Protein AF-A0A7S1BCT1-F1 (afdb_monomer_lite)

pLDDT: mean 77.48, std 19.88, range [29.59, 97.31]

Foldseek 3Di:
DDDDDDDDDDPPPPPPDPPPVVVVLVVLVVVLVVLVVVLVVCVVVVHDVVVSVVSVVVSVCSVCVSVPDDDDDDDDDDDDDDDDDPDDDPPPPDDDPVVVVVVVVVVCVVCVVVVHDPCDPDDPQADDFPVVVCVVCPVPADVPDDPPVDDDHDHDADFPDKDDDDPDIDTDGDTDPDDD

Structure (mmCIF, N/CA/C/O backbone):
data_AF-A0A7S1BCT1-F1
#
_entry.id   AF-A0A7S1BCT1-F1
#
loop_
_atom_site.group_PDB
_atom_site.id
_atom_site.type_symbol
_atom_site.label_atom_id
_atom_site.label_alt_id
_atom_site.label_comp_id
_atom_site.label_asym_id
_atom_site.label_entity_id
_atom_site.label_seq_id
_atom_site.pdbx_PDB_ins_code
_atom_site.Cartn_x
_atom_site.Cartn_y
_atom_site.Cartn_z
_atom_site.occupancy
_atom_site.B_iso_or_equiv
_atom_site.auth_seq_id
_atom_site.auth_comp_id
_atom_site.auth_asym_id
_atom_site.auth_atom_id
_atom_site.pdbx_PDB_model_num
ATOM 1 N N . PRO A 1 1 ? -31.970 41.717 65.636 1.00 42.62 1 PRO A N 1
ATOM 2 C CA . PRO A 1 1 ? -30.525 41.377 65.627 1.00 42.62 1 PRO A CA 1
ATOM 3 C C . PRO A 1 1 ? -30.302 39.903 65.227 1.00 42.62 1 PRO A C 1
ATOM 5 O O . PRO A 1 1 ? -31.210 39.104 65.421 1.00 42.62 1 PRO A O 1
ATOM 8 N N . PRO A 1 2 ? -29.093 39.522 64.789 1.00 59.28 2 PRO A N 1
ATOM 9 C CA . PRO A 1 2 ? -28.462 39.699 63.475 1.00 59.28 2 PRO A CA 1
ATOM 10 C C . PRO A 1 2 ? -28.535 38.376 62.658 1.00 59.28 2 PRO A C 1
ATOM 12 O O . PRO A 1 2 ? -28.924 37.342 63.179 1.00 59.28 2 PRO A O 1
ATOM 15 N N . SER A 1 3 ? -28.227 38.316 61.365 1.00 45.28 3 SER A N 1
ATOM 16 C CA . SER A 1 3 ? -26.873 37.959 60.920 1.00 45.28 3 SER A CA 1
ATOM 17 C C . SER A 1 3 ? -26.869 37.856 59.393 1.00 45.28 3 SER A C 1
ATOM 19 O O . SER A 1 3 ? -27.630 37.085 58.813 1.00 45.28 3 SER A O 1
ATOM 21 N N . ALA A 1 4 ? -26.026 38.655 58.747 1.00 65.00 4 ALA A N 1
ATOM 22 C CA . ALA A 1 4 ? -25.751 38.562 57.321 1.00 65.00 4 ALA A CA 1
ATOM 23 C C . ALA A 1 4 ? -24.765 37.411 57.052 1.00 65.00 4 ALA A C 1
ATOM 25 O O . ALA A 1 4 ? -23.755 37.322 57.757 1.00 65.00 4 ALA A O 1
ATOM 26 N N . PRO A 1 5 ? -24.953 36.578 56.016 1.00 57.72 5 PRO A N 1
ATOM 27 C CA . PRO A 1 5 ? -23.872 35.739 55.532 1.00 57.72 5 PRO A CA 1
ATOM 28 C C . PRO A 1 5 ? -22.915 36.562 54.659 1.00 57.72 5 PRO A C 1
ATOM 30 O O . PRO A 1 5 ? -23.300 37.241 53.707 1.00 57.72 5 PRO A O 1
ATOM 33 N N . ARG A 1 6 ? -21.642 36.509 55.053 1.00 51.06 6 ARG A N 1
ATOM 34 C CA . ARG A 1 6 ? -20.493 37.146 54.413 1.00 51.06 6 ARG A CA 1
ATOM 35 C C . ARG A 1 6 ? -20.111 36.455 53.098 1.00 51.06 6 ARG A C 1
ATOM 37 O O . ARG A 1 6 ? -20.230 35.246 52.946 1.00 51.06 6 ARG A O 1
ATOM 44 N N . LEU A 1 7 ? -19.589 37.297 52.212 1.00 50.94 7 LEU A N 1
ATOM 45 C CA . LEU A 1 7 ? -18.918 37.074 50.931 1.00 50.94 7 LEU A CA 1
ATOM 46 C C . LEU A 1 7 ? -17.948 35.882 50.900 1.00 50.94 7 LEU A C 1
ATOM 48 O O . LEU A 1 7 ? -17.168 35.702 51.833 1.00 50.94 7 LEU A O 1
ATOM 52 N N . LEU A 1 8 ? -17.858 35.217 49.745 1.00 47.75 8 LEU A N 1
ATOM 53 C CA . LEU A 1 8 ? -16.603 34.615 49.290 1.00 47.75 8 LEU A CA 1
ATOM 54 C C . LEU A 1 8 ? -16.510 34.709 47.759 1.00 47.75 8 LEU A C 1
ATOM 56 O O . LEU A 1 8 ? -17.027 33.869 47.029 1.00 47.75 8 LEU A O 1
ATOM 60 N N . SER A 1 9 ? -15.876 35.770 47.262 1.00 57.53 9 SER A N 1
ATOM 61 C CA . SER A 1 9 ? -15.387 35.807 45.885 1.00 57.53 9 SER A CA 1
ATOM 62 C C . SER A 1 9 ? -14.080 35.007 45.802 1.00 57.53 9 SER A C 1
ATOM 64 O O . SER A 1 9 ? -13.224 35.138 46.684 1.00 57.53 9 SER A O 1
ATOM 66 N N . PRO A 1 10 ? -13.874 34.175 44.768 1.00 54.91 10 PRO A N 1
ATOM 67 C CA . PRO A 1 10 ? -12.583 33.548 44.556 1.00 54.91 10 PRO A CA 1
ATOM 68 C C . PRO A 1 10 ? -11.599 34.610 44.057 1.00 54.91 10 PRO A C 1
ATOM 70 O O . PRO A 1 10 ? -11.736 35.153 42.961 1.00 54.91 10 PRO A O 1
ATOM 73 N N . VAL A 1 11 ? -10.586 34.907 44.870 1.00 51.31 11 VAL A N 1
ATOM 74 C CA . VAL A 1 11 ? -9.404 35.654 44.435 1.00 51.31 11 VAL A CA 1
ATOM 75 C C . VAL A 1 11 ? -8.656 34.769 43.441 1.00 51.31 11 VAL A C 1
ATOM 77 O O . VAL A 1 11 ? -7.879 33.892 43.822 1.00 51.31 11 VAL A O 1
ATOM 80 N N . PHE A 1 12 ? -8.907 34.980 42.152 1.00 51.12 12 PHE A N 1
ATOM 81 C CA . PHE A 1 12 ? -8.133 34.366 41.085 1.00 51.12 12 PHE A CA 1
ATOM 82 C C . PHE A 1 12 ? -6.755 35.036 41.068 1.00 51.12 12 PHE A C 1
ATOM 84 O O . PHE A 1 12 ? -6.551 36.081 40.452 1.00 51.12 12 PHE A O 1
ATOM 91 N N . ARG A 1 13 ? -5.794 34.471 41.808 1.00 56.84 13 ARG A N 1
ATOM 92 C CA . ARG A 1 13 ? -4.383 34.841 41.666 1.00 56.84 13 ARG A CA 1
ATOM 93 C C . ARG A 1 13 ? -3.927 34.393 40.281 1.00 56.84 13 ARG A C 1
ATOM 95 O O . ARG A 1 13 ? -3.514 33.248 40.101 1.00 56.84 13 ARG A O 1
ATOM 102 N N . SER A 1 14 ? -3.988 35.305 39.314 1.00 54.22 14 SER A N 1
ATOM 103 C CA . SER A 1 14 ? -3.267 35.187 38.053 1.00 54.22 14 SER A CA 1
ATOM 104 C C . SER A 1 14 ? -1.783 35.039 38.376 1.00 54.22 14 SER A C 1
ATOM 106 O O . SER A 1 14 ? -1.103 35.994 38.758 1.00 54.22 14 SER A O 1
ATOM 108 N N . ARG A 1 15 ? -1.289 33.807 38.286 1.00 55.50 15 ARG A N 1
ATOM 109 C CA . ARG A 1 15 ? 0.134 33.507 38.346 1.00 55.50 15 ARG A CA 1
ATOM 110 C C . ARG A 1 15 ? 0.723 34.049 37.044 1.00 55.50 15 ARG A C 1
ATOM 112 O O . ARG A 1 15 ? 0.605 33.413 36.003 1.00 55.50 15 ARG A O 1
ATOM 119 N N . LEU A 1 16 ? 1.245 35.272 37.098 1.00 52.34 16 LEU A N 1
ATOM 120 C CA . LEU A 1 16 ? 1.924 35.924 35.984 1.00 52.34 16 LEU A CA 1
ATOM 121 C C . LEU A 1 16 ? 3.120 35.038 35.607 1.00 52.34 16 LEU A C 1
ATOM 123 O O . LEU A 1 16 ? 4.079 34.921 36.370 1.00 52.34 16 LEU A O 1
ATOM 127 N N . ARG A 1 17 ? 3.012 34.322 34.485 1.00 53.38 17 ARG A N 1
ATOM 128 C CA . ARG A 1 17 ? 4.117 33.552 33.908 1.00 53.38 17 ARG A CA 1
ATOM 129 C C . ARG A 1 17 ? 5.124 34.586 33.403 1.00 53.38 17 ARG A C 1
ATOM 131 O O . ARG A 1 17 ? 4.772 35.433 32.589 1.00 53.38 17 ARG A O 1
ATOM 138 N N . SER A 1 18 ? 6.331 34.573 33.954 1.00 49.41 18 SER A N 1
ATOM 139 C CA . SER A 1 18 ? 7.436 35.440 33.549 1.00 49.41 18 SER A CA 1
ATOM 140 C C . SER A 1 18 ? 7.768 35.198 32.076 1.00 49.41 18 SER A C 1
ATOM 142 O O . SER A 1 18 ? 8.255 34.129 31.726 1.00 49.41 18 SER A O 1
ATOM 144 N N . THR A 1 19 ? 7.510 36.181 31.218 1.00 51.66 19 THR A N 1
ATOM 145 C CA . THR A 1 19 ? 7.780 36.135 29.769 1.00 51.66 19 THR A CA 1
ATOM 146 C C . THR A 1 19 ? 9.267 36.260 29.418 1.00 51.66 19 THR A C 1
ATOM 148 O O . THR A 1 19 ? 9.617 36.241 28.244 1.00 51.66 19 THR A O 1
ATOM 151 N N . SER A 1 20 ? 10.154 36.401 30.410 1.00 56.97 20 SER A N 1
ATOM 152 C CA . SER A 1 20 ? 11.599 36.524 30.190 1.00 56.97 20 SER A CA 1
ATOM 153 C C . SER A 1 20 ? 12.239 35.202 29.757 1.00 56.97 20 SER A C 1
ATOM 155 O O . SER A 1 20 ? 13.038 35.192 28.832 1.00 56.97 20 SER A O 1
ATOM 157 N N . SER A 1 21 ? 11.829 34.073 30.343 1.00 64.06 21 SER A N 1
ATOM 158 C CA . SER A 1 21 ? 12.444 32.768 30.061 1.00 64.06 21 SER A CA 1
ATOM 159 C C . SER A 1 21 ? 12.141 32.231 28.660 1.00 64.06 21 SER A C 1
ATOM 161 O O . SER A 1 21 ? 12.982 31.552 28.087 1.00 64.06 21 SER A O 1
ATOM 163 N N . ASP A 1 22 ? 10.972 32.544 28.091 1.00 62.25 22 ASP A N 1
ATOM 164 C CA . ASP A 1 22 ? 10.628 32.124 26.722 1.00 62.25 22 ASP A CA 1
ATOM 165 C C . ASP A 1 22 ? 11.375 32.960 25.666 1.00 62.25 22 ASP A C 1
ATOM 167 O O . ASP A 1 22 ? 11.790 32.430 24.637 1.00 62.25 22 ASP A O 1
ATOM 171 N N . ALA A 1 23 ? 11.608 34.252 25.933 1.00 69.50 23 ALA A N 1
ATOM 172 C CA . ALA A 1 23 ? 12.403 35.112 25.055 1.00 69.50 23 ALA A CA 1
ATOM 173 C C . ALA A 1 23 ? 13.879 34.677 25.011 1.00 69.50 23 ALA A C 1
ATOM 175 O O . ALA A 1 23 ? 14.488 34.665 23.941 1.00 69.50 23 ALA A O 1
ATOM 176 N N . ASP A 1 24 ? 14.426 34.256 26.154 1.00 76.06 24 ASP A N 1
ATOM 177 C CA . ASP A 1 24 ? 15.798 33.754 26.254 1.00 76.06 24 ASP A CA 1
ATOM 178 C C . ASP A 1 24 ? 15.978 32.422 25.502 1.00 76.06 24 ASP A C 1
ATOM 180 O O . ASP A 1 24 ? 16.995 32.217 24.840 1.00 76.06 24 ASP A O 1
ATOM 184 N N . ILE A 1 25 ? 14.982 31.529 25.541 1.00 75.88 25 ILE A N 1
ATOM 185 C CA . ILE A 1 25 ? 15.012 30.259 24.795 1.00 75.88 25 ILE A CA 1
ATOM 186 C C . ILE A 1 25 ? 14.951 30.515 23.285 1.00 75.88 25 ILE A C 1
ATOM 188 O O . ILE A 1 25 ? 15.762 29.962 22.544 1.00 75.88 25 ILE A O 1
ATOM 192 N N . ALA A 1 26 ? 14.061 31.401 22.830 1.00 81.62 26 ALA A N 1
ATOM 193 C CA . ALA A 1 26 ? 13.962 31.754 21.414 1.00 81.62 26 ALA A CA 1
ATOM 194 C C . ALA A 1 26 ? 15.260 32.392 20.878 1.00 81.62 26 ALA A C 1
ATOM 196 O O . ALA A 1 26 ? 15.672 32.119 19.749 1.00 81.62 26 ALA A O 1
ATOM 197 N N . ALA A 1 27 ? 15.940 33.207 21.694 1.00 83.56 27 ALA A N 1
ATOM 198 C CA . ALA A 1 27 ? 17.242 33.771 21.344 1.00 83.56 27 ALA A CA 1
ATOM 199 C C . ALA A 1 27 ? 18.333 32.687 21.232 1.00 83.56 27 ALA A C 1
ATOM 201 O O . ALA A 1 27 ? 19.112 32.697 20.277 1.00 83.56 27 ALA A O 1
ATOM 202 N N . LEU A 1 28 ? 18.356 31.716 22.154 1.00 82.75 28 LEU A N 1
ATOM 203 C CA . LEU A 1 28 ? 19.297 30.589 22.116 1.00 82.75 28 LEU A CA 1
ATOM 204 C C . LEU A 1 28 ? 19.049 29.661 20.915 1.00 82.75 28 LEU A C 1
ATOM 206 O O . LEU A 1 28 ? 20.000 29.177 20.302 1.00 82.75 28 LEU A O 1
ATOM 210 N N . GLU A 1 29 ? 17.791 29.430 20.535 1.00 86.44 29 GLU A N 1
ATOM 211 C CA . GLU A 1 29 ? 17.439 28.658 19.335 1.00 86.44 29 GLU A CA 1
ATOM 212 C C . GLU A 1 29 ? 17.901 29.350 18.044 1.00 86.44 29 GLU A C 1
ATOM 214 O O . GLU A 1 29 ? 18.432 28.689 17.144 1.00 86.44 29 GLU A O 1
ATOM 219 N N . ALA A 1 30 ? 17.765 30.678 17.966 1.00 88.50 30 ALA A N 1
ATOM 220 C CA . ALA A 1 30 ? 18.276 31.462 16.843 1.00 88.50 30 ALA A CA 1
ATOM 221 C C . ALA A 1 30 ? 19.810 31.370 16.731 1.00 88.50 30 ALA A C 1
ATOM 223 O O . ALA A 1 30 ? 20.352 31.247 15.629 1.00 88.50 30 ALA A O 1
ATOM 224 N N . GLU A 1 31 ? 20.516 31.352 17.863 1.00 86.19 31 GLU A N 1
ATOM 225 C CA . GLU A 1 31 ? 21.972 31.185 17.905 1.00 86.19 31 GLU A CA 1
ATOM 226 C C . GLU A 1 31 ? 22.405 29.771 17.474 1.00 86.19 31 GLU A C 1
ATOM 228 O O . GLU A 1 31 ? 23.335 29.618 16.677 1.00 86.19 31 GLU A O 1
ATOM 233 N N . VAL A 1 32 ? 21.678 28.730 17.898 1.00 90.19 32 VAL A N 1
ATOM 234 C CA . VAL A 1 32 ? 21.874 27.342 17.434 1.00 90.19 32 VAL A CA 1
ATOM 235 C C . VAL A 1 32 ? 21.690 27.225 15.922 1.00 90.19 32 VAL A C 1
ATOM 237 O O . VAL A 1 32 ? 22.469 26.529 15.263 1.00 90.19 32 VAL A O 1
ATOM 240 N N . ALA A 1 33 ? 20.686 27.901 15.361 1.00 90.81 33 ALA A N 1
ATOM 241 C CA . ALA A 1 33 ? 20.473 27.931 13.918 1.00 90.81 33 ALA A CA 1
ATOM 242 C C . ALA A 1 33 ? 21.662 28.591 13.196 1.00 90.81 33 ALA A C 1
ATOM 244 O O . ALA A 1 33 ? 22.221 27.996 12.273 1.00 90.81 33 ALA A O 1
ATOM 245 N N . ALA A 1 34 ? 22.130 29.744 13.686 1.00 91.50 34 ALA A N 1
ATOM 246 C CA . ALA A 1 34 ? 23.263 30.463 13.105 1.00 91.50 34 ALA A CA 1
ATOM 247 C C . ALA A 1 34 ? 24.588 29.677 13.177 1.00 91.50 34 ALA A C 1
ATOM 249 O O . ALA A 1 34 ? 25.359 29.660 12.215 1.00 91.50 34 ALA A O 1
ATOM 250 N N . VAL A 1 35 ? 24.881 29.002 14.297 1.00 90.44 35 VAL A N 1
ATOM 251 C CA . VAL A 1 35 ? 26.049 28.101 14.415 1.00 90.44 35 VAL A CA 1
ATOM 252 C C . VAL A 1 35 ? 25.904 26.906 13.465 1.00 90.44 35 VAL A C 1
ATOM 254 O O . VAL A 1 35 ? 26.865 26.512 12.803 1.00 90.44 35 VAL A O 1
ATOM 257 N N . GLY A 1 36 ? 24.697 26.344 13.354 1.00 89.38 36 GLY A N 1
ATOM 258 C CA . GLY A 1 36 ? 24.401 25.235 12.450 1.00 89.38 36 GLY A CA 1
ATOM 259 C C . GLY A 1 36 ? 24.631 25.582 10.978 1.00 89.38 36 GLY A C 1
ATOM 260 O O . GLY A 1 36 ? 25.212 24.776 10.249 1.00 89.38 36 GLY A O 1
ATOM 261 N N . ASP A 1 37 ? 24.233 26.778 10.549 1.00 89.62 37 ASP A N 1
ATOM 262 C CA . ASP A 1 37 ? 24.440 27.239 9.175 1.00 89.62 37 ASP A CA 1
ATOM 263 C C . ASP A 1 37 ? 25.919 27.500 8.870 1.00 89.62 37 ASP A C 1
ATOM 265 O O . ASP A 1 37 ? 26.395 27.074 7.818 1.00 89.62 37 ASP A O 1
ATOM 269 N N . ARG A 1 38 ? 26.687 28.042 9.826 1.00 87.00 38 ARG A N 1
ATOM 270 C CA . ARG A 1 38 ? 28.155 28.160 9.710 1.00 87.00 38 ARG A CA 1
ATOM 271 C C . ARG A 1 38 ? 28.838 26.803 9.515 1.00 87.00 38 ARG A C 1
ATOM 273 O O . ARG A 1 38 ? 29.712 26.661 8.667 1.00 87.00 38 ARG A O 1
ATOM 280 N N . ILE A 1 39 ? 28.417 25.768 10.246 1.00 86.94 39 ILE A N 1
ATOM 281 C CA . ILE A 1 39 ? 28.963 24.410 10.069 1.00 86.94 39 ILE A CA 1
ATOM 282 C C . ILE A 1 39 ? 28.613 23.852 8.683 1.00 86.94 39 ILE A C 1
ATOM 284 O O . ILE A 1 39 ? 29.425 23.153 8.076 1.00 86.94 39 ILE A O 1
ATOM 288 N N . ARG A 1 40 ? 27.412 24.143 8.165 1.00 90.88 40 ARG A N 1
ATOM 289 C CA . ARG A 1 40 ? 26.987 23.699 6.827 1.00 90.88 40 ARG A CA 1
ATOM 290 C C . ARG A 1 40 ? 27.799 24.373 5.724 1.00 90.88 40 ARG A C 1
ATOM 292 O O . ARG A 1 40 ? 28.201 23.663 4.805 1.00 90.88 40 ARG A O 1
ATOM 299 N N . THR A 1 41 ? 28.076 25.675 5.829 1.00 89.12 41 THR A N 1
ATOM 300 C CA . THR A 1 41 ? 28.933 26.387 4.866 1.00 89.12 41 THR A CA 1
ATOM 301 C C . THR A 1 41 ? 30.368 25.878 4.941 1.00 89.12 41 THR A C 1
ATOM 303 O O . THR A 1 41 ? 30.887 25.405 3.940 1.00 89.12 41 THR A O 1
ATOM 306 N N . MET A 1 42 ? 30.956 25.801 6.140 1.00 86.44 42 MET A N 1
ATOM 307 C CA . MET A 1 42 ? 32.333 25.318 6.319 1.00 86.44 42 MET A CA 1
ATOM 308 C C . MET A 1 42 ? 32.523 23.870 5.838 1.00 86.44 42 MET A C 1
ATOM 310 O O . MET A 1 42 ? 33.564 23.514 5.289 1.00 86.44 42 MET A O 1
ATOM 314 N N . LYS A 1 43 ? 31.503 23.019 5.998 1.00 86.25 43 LYS A N 1
ATOM 315 C CA . LYS A 1 43 ? 31.516 21.656 5.457 1.00 86.25 43 LYS A CA 1
ATOM 316 C C . LYS A 1 43 ? 31.372 21.630 3.930 1.00 86.25 43 LYS A C 1
ATOM 318 O O . LYS A 1 43 ? 31.961 20.755 3.300 1.00 86.25 43 LYS A O 1
ATOM 323 N N . ALA A 1 44 ? 30.588 22.539 3.348 1.00 87.81 44 ALA A N 1
ATOM 324 C CA . ALA A 1 44 ? 30.458 22.678 1.897 1.00 87.81 44 ALA A CA 1
ATOM 325 C C . ALA A 1 44 ? 31.758 23.192 1.257 1.00 87.81 44 ALA A C 1
ATOM 327 O O . ALA A 1 44 ? 32.134 22.711 0.191 1.00 87.81 44 ALA A O 1
ATOM 328 N N . ASP A 1 45 ? 32.483 24.064 1.959 1.00 83.94 45 ASP A N 1
ATOM 329 C CA . ASP A 1 45 ? 33.788 24.601 1.554 1.00 83.94 45 ASP A CA 1
ATOM 330 C C . ASP A 1 45 ? 34.935 23.574 1.687 1.00 83.94 45 ASP A C 1
ATOM 332 O O . ASP A 1 45 ? 36.083 23.864 1.355 1.00 83.94 45 ASP A O 1
ATOM 336 N N . GLY A 1 46 ? 34.643 22.353 2.159 1.00 85.12 46 GLY A N 1
ATOM 337 C CA . GLY A 1 46 ? 35.616 21.262 2.264 1.00 85.12 46 GLY A CA 1
ATOM 338 C C . GLY A 1 46 ? 36.638 21.435 3.390 1.00 85.12 46 GLY A C 1
ATOM 339 O O . GLY A 1 46 ? 37.691 20.798 3.357 1.00 85.12 46 GLY A O 1
ATOM 340 N N . ILE A 1 47 ? 36.336 22.281 4.381 1.00 84.25 47 ILE A N 1
ATOM 341 C CA . ILE A 1 47 ? 37.214 22.554 5.522 1.00 84.25 47 ILE A CA 1
ATOM 342 C C . ILE A 1 47 ? 37.411 21.282 6.368 1.00 84.25 47 ILE A C 1
ATOM 344 O O . ILE A 1 47 ? 36.525 20.426 6.479 1.00 84.25 47 ILE A O 1
ATOM 348 N N . SER A 1 48 ? 38.605 21.153 6.951 1.00 81.00 48 SER A N 1
ATOM 349 C CA . SER A 1 48 ? 39.015 20.009 7.763 1.00 81.00 48 SER A CA 1
ATOM 350 C C . SER A 1 48 ? 38.131 19.826 9.009 1.00 81.00 48 SER A C 1
ATOM 352 O O . SER A 1 48 ? 37.498 20.759 9.513 1.00 81.00 48 SER A O 1
ATOM 354 N N . LYS A 1 49 ? 38.055 18.595 9.527 1.00 77.19 49 LYS A N 1
ATOM 355 C CA . LYS A 1 49 ? 37.198 18.275 10.687 1.00 77.19 49 LYS A CA 1
ATOM 356 C C . LYS A 1 49 ? 37.713 18.926 11.969 1.00 77.19 49 LYS A C 1
ATOM 358 O O . LYS A 1 49 ? 36.947 19.110 12.913 1.00 77.19 49 LYS A O 1
ATOM 363 N N . GLU A 1 50 ? 38.993 19.256 11.982 1.00 83.06 50 GLU A N 1
ATOM 364 C CA . GLU A 1 50 ? 39.731 19.885 13.061 1.00 83.06 50 GLU A CA 1
ATOM 365 C C . GLU A 1 50 ? 39.279 21.341 13.243 1.00 83.06 50 GLU A C 1
ATOM 367 O O . GLU A 1 50 ? 39.000 21.753 14.368 1.00 83.06 50 GLU A O 1
ATOM 372 N N . ASP A 1 51 ? 39.076 22.073 12.145 1.00 79.31 51 ASP A N 1
ATOM 373 C CA . ASP A 1 51 ? 38.585 23.460 12.177 1.00 79.31 51 ASP A CA 1
ATOM 374 C C . ASP A 1 51 ? 37.069 23.541 12.452 1.00 79.31 51 ASP A C 1
ATOM 376 O O . ASP A 1 51 ? 36.567 24.529 12.987 1.00 79.31 51 ASP A O 1
ATOM 380 N N . LEU A 1 52 ? 36.320 22.477 12.136 1.00 84.88 52 LEU A N 1
ATOM 381 C CA . LEU A 1 52 ? 34.889 22.345 12.451 1.00 84.88 52 LEU A CA 1
ATOM 382 C C . LEU A 1 52 ? 34.623 21.955 13.915 1.00 84.88 52 LEU A C 1
ATOM 384 O O . LEU A 1 52 ? 33.537 22.218 14.443 1.00 84.88 52 LEU A O 1
ATOM 388 N N . ALA A 1 53 ? 35.591 21.315 14.576 1.00 83.88 53 ALA A N 1
ATOM 389 C CA . ALA A 1 53 ? 35.471 20.817 15.943 1.00 83.88 53 ALA A CA 1
ATOM 390 C C . ALA A 1 53 ? 35.035 21.876 16.981 1.00 83.88 53 ALA A C 1
ATOM 392 O O . ALA A 1 53 ? 34.121 21.565 17.755 1.00 83.88 53 ALA A O 1
ATOM 393 N N . PRO A 1 54 ? 35.595 23.108 17.019 1.00 89.12 54 PRO A N 1
ATOM 394 C CA . PRO A 1 54 ? 35.151 24.123 17.978 1.00 89.12 54 PRO A CA 1
ATOM 395 C C . PRO A 1 54 ? 33.685 24.529 17.768 1.00 89.12 54 PRO A C 1
ATOM 397 O O . PRO A 1 54 ? 32.941 24.647 18.740 1.00 89.12 54 PRO A O 1
ATOM 400 N N . HIS A 1 55 ? 33.229 24.648 16.517 1.00 86.06 55 HIS A N 1
ATOM 401 C CA . HIS A 1 55 ? 31.849 25.035 16.203 1.00 86.06 55 HIS A CA 1
ATOM 402 C C . HIS A 1 55 ? 30.836 23.933 16.529 1.00 86.06 55 HIS A C 1
ATOM 404 O O . HIS A 1 55 ? 29.733 24.206 17.000 1.00 86.06 55 HIS A O 1
ATOM 410 N N . ILE A 1 56 ? 31.204 22.665 16.328 1.00 87.88 56 ILE A N 1
ATOM 411 C CA . ILE A 1 56 ? 30.356 21.527 16.712 1.00 87.88 56 ILE A CA 1
ATOM 412 C C . ILE A 1 56 ? 30.228 21.441 18.241 1.00 87.88 56 ILE A C 1
ATOM 414 O O . ILE A 1 56 ? 29.142 21.149 18.747 1.00 87.88 56 ILE A O 1
ATOM 418 N N . ALA A 1 57 ? 31.307 21.716 18.980 1.00 89.00 57 ALA A N 1
ATOM 419 C CA . ALA A 1 57 ? 31.280 21.761 20.440 1.00 89.00 57 ALA A CA 1
ATOM 420 C C . ALA A 1 57 ? 30.397 22.908 20.965 1.00 89.00 57 ALA A C 1
ATOM 422 O O . ALA A 1 57 ? 29.601 22.693 21.880 1.00 89.00 57 ALA A O 1
ATOM 423 N N . GLU A 1 58 ? 30.478 24.089 20.344 1.00 87.56 58 GLU A N 1
ATOM 424 C CA . GLU A 1 58 ? 29.606 25.240 20.619 1.00 87.56 58 GLU A CA 1
ATOM 425 C C . GLU A 1 58 ? 28.127 24.892 20.375 1.00 87.56 58 GLU A C 1
ATOM 427 O O . GLU A 1 58 ? 27.287 25.092 21.254 1.00 87.56 58 GLU A O 1
ATOM 432 N N . LEU A 1 59 ? 27.810 24.261 19.236 1.00 89.75 59 LEU A N 1
ATOM 433 C CA . LEU A 1 59 ? 26.448 23.828 18.905 1.00 89.75 59 LEU A CA 1
ATOM 434 C C . LEU A 1 59 ? 25.886 22.834 19.933 1.00 89.75 59 LEU A C 1
ATOM 436 O O . LEU A 1 59 ? 24.709 22.899 20.292 1.00 89.75 59 LEU A O 1
ATOM 440 N N . LEU A 1 60 ? 26.719 21.900 20.396 1.00 89.31 60 LEU A N 1
ATOM 441 C CA . LEU A 1 60 ? 26.329 20.905 21.394 1.00 89.31 60 LEU A CA 1
ATOM 442 C C . LEU A 1 60 ? 26.103 21.549 22.770 1.00 89.31 60 LEU A C 1
ATOM 444 O O . LEU A 1 60 ? 25.147 21.187 23.456 1.00 89.31 60 LEU A O 1
ATOM 448 N N . ALA A 1 61 ? 26.927 22.529 23.150 1.00 87.19 61 ALA A N 1
ATOM 449 C CA . ALA A 1 61 ? 26.768 23.277 24.395 1.00 87.19 61 ALA A CA 1
ATOM 450 C C . ALA A 1 61 ? 25.495 24.143 24.400 1.00 87.19 61 ALA A C 1
ATOM 452 O O . ALA A 1 61 ? 24.759 24.140 25.390 1.00 87.19 61 ALA A O 1
ATOM 453 N N . LEU A 1 62 ? 25.196 24.835 23.295 1.00 86.50 62 LEU A N 1
ATOM 454 C CA . LEU A 1 62 ? 23.981 25.646 23.161 1.00 86.50 62 LEU A CA 1
ATOM 455 C C . LEU A 1 62 ? 22.713 24.784 23.185 1.00 86.50 62 LEU A C 1
ATOM 457 O O . LEU A 1 62 ? 21.760 25.115 23.889 1.00 86.50 62 LEU A O 1
ATOM 461 N N . LYS A 1 63 ? 22.722 23.626 22.510 1.00 85.31 63 LYS A N 1
ATOM 462 C CA . LYS A 1 63 ? 21.612 22.662 22.583 1.00 85.31 63 LYS A CA 1
ATOM 463 C C . LYS A 1 63 ? 21.399 22.115 23.993 1.00 85.31 63 LYS A C 1
ATOM 465 O O . LYS A 1 63 ? 20.268 22.081 24.457 1.00 85.31 63 LYS A O 1
ATOM 470 N N . ALA A 1 64 ? 22.472 21.787 24.715 1.00 85.88 64 ALA A N 1
ATOM 471 C CA . ALA A 1 64 ? 22.366 21.341 26.106 1.00 85.88 64 ALA A CA 1
ATOM 472 C C . ALA A 1 64 ? 21.772 22.416 27.039 1.00 85.88 64 ALA A C 1
ATOM 474 O O . ALA A 1 64 ? 21.110 22.089 28.026 1.00 85.88 64 ALA A O 1
ATOM 475 N N . ARG A 1 65 ? 21.994 23.701 26.729 1.00 78.19 65 ARG A N 1
ATOM 476 C CA . ARG A 1 65 ? 21.422 24.831 27.473 1.00 78.19 65 ARG A CA 1
ATOM 477 C C . ARG A 1 65 ? 19.926 25.008 27.202 1.00 78.19 65 ARG A C 1
ATOM 479 O O . ARG A 1 65 ? 19.201 25.340 28.135 1.00 78.19 65 ARG A O 1
ATOM 486 N N . ILE A 1 66 ? 19.477 24.744 25.974 1.00 80.88 66 ILE A N 1
ATOM 487 C CA . ILE A 1 66 ? 18.050 24.713 25.607 1.00 80.88 66 ILE A CA 1
ATOM 488 C C . ILE A 1 66 ? 17.352 23.509 26.262 1.00 80.88 66 ILE A C 1
ATOM 490 O O . ILE A 1 66 ? 16.275 23.661 26.830 1.00 80.88 66 ILE A O 1
ATOM 494 N N . ASP A 1 67 ? 18.001 22.340 26.282 1.00 69.50 67 ASP A N 1
ATOM 495 C CA . ASP A 1 67 ? 17.452 21.104 26.863 1.00 69.50 67 ASP A CA 1
ATOM 496 C C . ASP A 1 67 ? 17.475 21.071 28.413 1.00 69.50 67 ASP A C 1
ATOM 498 O O . ASP A 1 67 ? 16.977 20.123 29.022 1.00 69.50 67 ASP A O 1
ATOM 502 N N . SER A 1 68 ? 18.035 22.097 29.075 1.00 61.50 68 SER A N 1
ATOM 503 C CA . SER A 1 68 ? 18.082 22.266 30.539 1.00 61.50 68 SER A CA 1
ATOM 504 C C . SER A 1 68 ? 18.473 20.993 31.321 1.00 61.50 68 SER A C 1
ATOM 506 O O . SER A 1 68 ? 17.781 20.575 32.254 1.00 61.50 68 SER A O 1
ATOM 508 N N . SER A 1 69 ? 19.629 20.400 31.005 1.00 41.31 69 SER A N 1
ATOM 509 C CA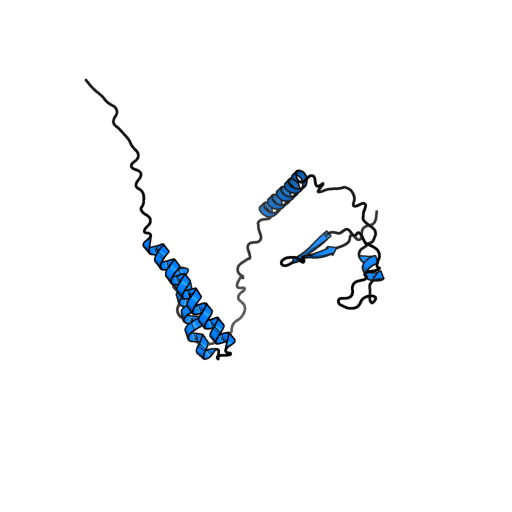 . SER A 1 69 ? 20.344 19.494 31.920 1.00 41.31 69 SER A CA 1
ATOM 510 C C . SER A 1 69 ? 21.852 19.517 31.626 1.00 41.31 69 SER A C 1
ATOM 512 O O . SER A 1 69 ? 22.246 19.312 30.478 1.00 41.31 69 SER A O 1
ATOM 514 N N . PRO A 1 70 ? 22.724 19.758 32.625 1.00 50.09 70 PRO A N 1
ATOM 515 C CA . PRO A 1 70 ? 24.153 19.963 32.397 1.00 50.09 70 PRO A CA 1
ATOM 516 C C . PRO A 1 70 ? 24.847 18.689 31.873 1.00 50.09 70 PRO A C 1
ATOM 518 O O . PRO A 1 70 ? 24.527 17.586 32.328 1.00 50.09 70 PRO A O 1
ATOM 521 N N . PRO A 1 71 ? 25.822 18.807 30.953 1.00 53.09 71 PRO A N 1
ATOM 522 C CA . PRO A 1 71 ? 26.573 17.661 30.452 1.00 53.09 71 PRO A CA 1
ATOM 523 C C . PRO A 1 71 ? 27.614 17.179 31.484 1.00 53.09 71 PRO A C 1
ATOM 525 O O . PRO A 1 71 ? 28.270 18.006 32.123 1.00 53.09 71 PRO A O 1
ATOM 528 N N . PRO A 1 72 ? 27.840 15.860 31.652 1.00 48.53 72 PRO A N 1
ATOM 529 C CA . PRO A 1 72 ? 29.022 15.373 32.356 1.00 48.53 72 PRO A CA 1
ATOM 530 C C . PRO A 1 72 ? 30.299 15.691 31.545 1.00 48.53 72 PRO A C 1
ATOM 532 O O . PRO A 1 72 ? 30.268 15.646 30.312 1.00 48.53 72 PRO A O 1
ATOM 535 N N . PRO A 1 73 ? 31.427 16.007 32.211 1.00 47.62 73 PRO A N 1
ATOM 536 C CA . PRO A 1 73 ? 32.650 16.474 31.558 1.00 47.62 73 PRO A CA 1
ATOM 537 C C . PRO A 1 73 ? 33.306 15.398 30.671 1.00 47.62 73 PRO A C 1
ATOM 539 O O . PRO A 1 73 ? 33.158 14.198 30.935 1.00 47.62 73 PRO A O 1
ATOM 542 N N . PRO A 1 74 ? 34.079 15.805 29.646 1.00 46.72 74 PRO A N 1
ATOM 543 C CA . PRO A 1 74 ? 34.709 14.887 28.707 1.00 46.72 74 PRO A CA 1
ATOM 544 C C . PRO A 1 74 ? 35.838 14.112 29.397 1.00 46.72 74 PRO A C 1
ATOM 546 O O . PRO A 1 74 ? 36.843 14.688 29.810 1.00 46.72 74 PRO A O 1
ATOM 549 N N . LYS A 1 75 ? 35.698 12.786 29.506 1.00 40.44 75 LYS A N 1
ATOM 550 C CA . LYS A 1 75 ? 36.814 11.901 29.862 1.00 40.44 75 LYS A CA 1
ATOM 551 C C . LYS A 1 75 ? 37.400 11.292 28.600 1.00 40.44 75 LYS A C 1
ATOM 553 O O . LYS A 1 75 ? 36.819 10.386 28.007 1.00 40.44 75 LYS A O 1
ATOM 558 N N . ASN A 1 76 ? 38.564 11.805 28.225 1.00 39.72 76 ASN A N 1
ATOM 559 C CA . ASN A 1 76 ? 39.488 11.124 27.338 1.00 39.72 76 ASN A CA 1
ATOM 560 C C . ASN A 1 76 ? 40.349 10.136 28.156 1.00 39.72 76 ASN A C 1
ATOM 562 O O . ASN A 1 76 ? 40.583 10.367 29.341 1.00 39.72 76 ASN A O 1
ATOM 566 N N . GLN A 1 77 ? 40.859 9.111 27.469 1.00 41.91 77 GLN A N 1
ATOM 567 C CA . GLN A 1 77 ? 41.857 8.102 27.877 1.00 41.91 77 GLN A CA 1
ATOM 568 C C . GLN A 1 77 ? 41.357 6.725 28.368 1.00 41.91 77 GLN A C 1
ATOM 570 O O . GLN A 1 77 ? 41.125 6.454 29.540 1.00 41.91 77 GLN A O 1
ATOM 575 N N . GLU A 1 78 ? 41.245 5.851 27.364 1.00 35.84 78 GLU A N 1
ATOM 576 C CA . GLU A 1 78 ? 42.105 4.675 27.155 1.00 35.84 78 GLU A CA 1
ATOM 577 C C . GLU A 1 78 ? 41.936 3.401 28.020 1.00 35.84 78 GLU A C 1
ATOM 579 O O . GLU A 1 78 ? 42.274 3.328 29.194 1.00 35.84 78 GLU A O 1
ATOM 584 N N . LYS A 1 79 ? 41.471 2.359 27.307 1.00 34.72 79 LYS A N 1
ATOM 585 C CA . LYS A 1 79 ? 41.708 0.904 27.414 1.00 34.72 79 LYS A CA 1
ATOM 586 C C . LYS A 1 79 ? 41.759 0.264 28.810 1.00 34.72 79 LYS A C 1
ATOM 588 O O . LYS A 1 79 ? 42.755 0.354 29.517 1.00 34.72 79 LYS A O 1
ATOM 593 N N . LYS A 1 80 ? 40.810 -0.654 29.042 1.00 29.98 80 LYS A N 1
ATOM 594 C CA . LYS A 1 80 ? 41.124 -2.046 29.419 1.00 29.98 80 LYS A CA 1
ATOM 595 C C . LYS A 1 80 ? 39.980 -3.005 29.068 1.00 29.98 80 LYS A C 1
ATOM 597 O O . LYS A 1 80 ? 38.801 -2.692 29.185 1.00 29.98 80 LYS A O 1
ATOM 602 N N . SER A 1 81 ? 40.409 -4.155 28.575 1.00 30.59 81 SER A N 1
ATOM 603 C CA . SER A 1 81 ? 39.701 -5.352 28.131 1.00 30.59 81 SER A CA 1
ATOM 604 C C . SER A 1 81 ? 38.725 -5.951 29.151 1.00 30.59 81 SER A C 1
ATOM 606 O O . SER A 1 81 ? 39.072 -6.077 30.322 1.00 30.59 81 SER A O 1
ATOM 608 N N . GLY A 1 82 ? 37.571 -6.435 28.671 1.00 30.81 82 GLY A N 1
ATOM 609 C CA . GLY A 1 82 ? 36.700 -7.359 29.410 1.00 30.81 82 GLY A CA 1
ATOM 610 C C . GLY A 1 82 ? 35.249 -7.379 28.910 1.00 30.81 82 GLY A C 1
ATOM 611 O O . GLY A 1 82 ? 34.445 -6.542 29.302 1.00 30.81 82 GLY A O 1
ATOM 612 N N . SER A 1 83 ? 34.908 -8.341 28.049 1.00 29.59 83 SER A N 1
ATOM 613 C CA . SER A 1 83 ? 33.521 -8.746 27.730 1.00 29.59 83 SER A CA 1
ATOM 614 C C . SER A 1 83 ? 33.063 -9.811 28.755 1.00 29.59 83 SER A C 1
ATOM 616 O O . SER A 1 83 ? 33.954 -10.438 29.329 1.00 29.59 83 SER A O 1
ATOM 618 N N . PRO A 1 84 ? 31.760 -10.108 28.987 1.00 42.22 84 PRO A N 1
ATOM 619 C CA . PRO A 1 84 ? 30.559 -9.649 28.286 1.00 42.22 84 PRO A CA 1
ATOM 620 C C . PRO A 1 84 ? 29.434 -9.177 29.237 1.00 42.22 84 PRO A C 1
ATOM 622 O O . PRO A 1 84 ? 28.821 -9.959 29.961 1.00 42.22 84 PRO A O 1
ATOM 625 N N . GLY A 1 85 ? 29.076 -7.894 29.183 1.00 36.47 85 GLY A N 1
ATOM 626 C CA . GLY A 1 85 ? 27.885 -7.364 29.854 1.00 36.47 85 GLY A CA 1
ATOM 627 C C . GLY A 1 85 ? 26.797 -7.030 28.841 1.00 36.47 85 GLY A C 1
ATOM 628 O O . GLY A 1 85 ? 26.929 -6.044 28.119 1.00 36.47 85 GLY A O 1
ATOM 629 N N . LYS A 1 86 ? 25.716 -7.823 28.797 1.00 44.75 86 LYS A N 1
ATOM 630 C CA . LYS A 1 86 ? 24.468 -7.510 28.073 1.00 44.75 86 LYS A CA 1
ATOM 631 C C . LYS A 1 86 ? 23.917 -6.156 28.547 1.00 44.75 86 LYS A C 1
ATOM 633 O O . LYS A 1 86 ? 23.099 -6.094 29.462 1.00 44.75 86 LYS A O 1
ATOM 638 N N . LYS A 1 87 ? 24.334 -5.063 27.908 1.00 43.25 87 LYS A N 1
ATOM 639 C CA . LYS A 1 87 ? 23.662 -3.767 28.018 1.00 43.25 87 LYS A CA 1
ATOM 640 C C . LYS A 1 87 ? 22.414 -3.831 27.147 1.00 43.25 87 LYS A C 1
ATOM 642 O O . LYS A 1 87 ? 22.499 -3.892 25.924 1.00 43.25 87 LYS A O 1
ATOM 647 N N . LYS A 1 88 ? 21.252 -3.885 27.801 1.00 49.62 88 LYS A N 1
ATOM 648 C CA . LYS A 1 88 ? 19.951 -3.721 27.154 1.00 49.62 88 LYS A CA 1
ATOM 649 C C . LYS A 1 88 ? 19.957 -2.365 26.446 1.00 49.62 88 LYS A C 1
ATOM 651 O O . LYS A 1 88 ? 20.035 -1.332 27.104 1.00 49.62 88 LYS A O 1
ATOM 656 N N . ALA A 1 89 ? 19.911 -2.389 25.118 1.00 55.53 89 ALA A N 1
ATOM 657 C CA . ALA A 1 89 ? 19.559 -1.224 24.321 1.00 55.53 89 ALA A CA 1
ATOM 658 C C . ALA A 1 89 ? 18.203 -0.668 24.806 1.00 55.53 89 ALA A C 1
ATOM 660 O O . ALA A 1 89 ? 17.380 -1.457 25.292 1.00 55.53 89 ALA A O 1
ATOM 661 N N . PRO A 1 90 ? 17.949 0.650 24.690 1.00 48.75 90 PRO A N 1
ATOM 662 C CA . PRO A 1 90 ? 16.636 1.211 24.977 1.00 48.75 90 PRO A CA 1
ATOM 663 C C . PRO A 1 90 ? 15.603 0.458 24.138 1.00 48.75 90 PRO A C 1
ATOM 665 O O . PRO A 1 90 ? 15.672 0.409 22.908 1.00 48.75 90 PRO A O 1
ATOM 668 N N . ARG A 1 91 ? 14.695 -0.227 24.834 1.00 56.62 91 ARG A N 1
ATOM 669 C CA . ARG A 1 91 ? 13.632 -1.017 24.228 1.00 56.62 91 ARG A CA 1
ATOM 670 C C . ARG A 1 91 ? 12.709 -0.012 23.556 1.00 56.62 91 ARG A C 1
ATOM 672 O O . ARG A 1 91 ? 11.990 0.693 24.245 1.00 56.62 91 ARG A O 1
ATOM 679 N N . LYS A 1 92 ? 12.777 0.086 22.227 1.00 54.81 92 LYS A N 1
ATOM 680 C CA . LYS A 1 92 ? 11.794 0.820 21.426 1.00 54.81 92 LYS A CA 1
ATOM 681 C C . LYS A 1 92 ? 10.423 0.320 21.882 1.00 54.81 92 LYS A C 1
ATOM 683 O O . LYS A 1 92 ? 10.142 -0.869 21.725 1.00 54.81 92 LYS A O 1
ATOM 688 N N . GLU A 1 93 ? 9.659 1.171 22.560 1.00 63.81 93 GLU A N 1
ATOM 689 C CA . GLU A 1 93 ? 8.356 0.821 23.119 1.00 63.81 93 GLU A CA 1
ATOM 690 C C . GLU A 1 93 ? 7.425 0.497 21.953 1.00 63.81 93 GLU A C 1
ATOM 692 O O . GLU A 1 93 ? 6.885 1.356 21.265 1.00 63.81 93 GLU A O 1
ATOM 697 N N . THR A 1 94 ? 7.330 -0.791 21.645 1.00 70.06 94 THR A N 1
ATOM 698 C CA . THR A 1 94 ? 6.304 -1.325 20.767 1.00 70.06 94 THR A CA 1
ATOM 699 C C . THR A 1 94 ? 4.991 -1.204 21.526 1.00 70.06 94 THR A C 1
ATOM 701 O O . THR A 1 94 ? 4.900 -1.783 22.610 1.00 70.06 94 THR A O 1
ATOM 704 N N . MET A 1 95 ? 4.022 -0.462 20.976 1.00 79.69 95 MET A N 1
ATOM 705 C CA . MET A 1 95 ? 2.669 -0.304 21.535 1.00 79.69 95 MET A CA 1
ATOM 706 C C . MET A 1 95 ? 2.152 -1.621 22.118 1.00 79.69 95 MET A C 1
ATOM 708 O O . MET A 1 95 ? 2.397 -2.698 21.548 1.00 79.69 95 MET A O 1
ATOM 712 N N . SER A 1 96 ? 1.440 -1.543 23.242 1.00 89.25 96 SER A N 1
ATOM 713 C CA . SER A 1 96 ? 0.934 -2.742 23.910 1.00 89.25 96 SER A CA 1
ATOM 714 C C . SER A 1 96 ? -0.007 -3.526 22.982 1.00 89.25 96 SER A C 1
ATOM 716 O O . SER A 1 96 ? -0.622 -2.987 22.059 1.00 89.25 96 SER A O 1
ATOM 718 N N . THR A 1 97 ? -0.145 -4.835 23.199 1.00 91.12 97 THR A N 1
ATOM 719 C CA . THR A 1 97 ? -1.040 -5.671 22.375 1.00 91.12 97 THR A CA 1
ATOM 720 C C . THR A 1 97 ? -2.494 -5.191 22.423 1.00 91.12 97 THR A C 1
ATOM 722 O O . THR A 1 97 ? -3.213 -5.322 21.430 1.00 91.12 97 THR A O 1
ATOM 725 N N . SER A 1 98 ? -2.905 -4.604 23.551 1.00 90.94 98 SER A N 1
ATOM 726 C CA . SER A 1 98 ? -4.215 -3.977 23.743 1.00 90.94 98 SER A CA 1
ATOM 727 C C . SER A 1 98 ? -4.381 -2.737 22.861 1.00 90.94 98 SER A C 1
ATOM 729 O O . SER A 1 98 ? -5.335 -2.658 22.087 1.00 90.94 98 SER A O 1
ATOM 731 N N . GLU A 1 99 ? -3.410 -1.819 22.881 1.00 94.81 99 GLU A N 1
ATOM 732 C CA . GLU A 1 99 ? -3.420 -0.614 22.035 1.00 94.81 99 GLU A CA 1
ATOM 733 C C . GLU A 1 99 ? -3.409 -0.958 20.542 1.00 94.81 99 GLU A C 1
ATOM 735 O O . GLU A 1 99 ? -4.132 -0.349 19.747 1.00 94.81 99 GLU A O 1
ATOM 740 N N . LEU A 1 100 ? -2.632 -1.973 20.146 1.00 93.69 100 LEU A N 1
ATOM 741 C CA . LEU A 1 100 ? -2.610 -2.463 18.767 1.00 93.69 100 LEU A CA 1
ATOM 742 C C . LEU A 1 100 ? -3.970 -3.012 18.333 1.00 93.69 100 LEU A C 1
ATOM 744 O O . LEU A 1 100 ? -4.377 -2.803 17.188 1.00 93.69 100 LEU A O 1
ATOM 748 N N . ARG A 1 101 ? -4.673 -3.725 19.220 1.00 96.50 101 ARG A N 1
ATOM 749 C CA . ARG A 1 101 ? -6.021 -4.227 18.937 1.00 96.50 101 ARG A CA 1
ATOM 750 C C . ARG A 1 101 ? -7.003 -3.065 18.807 1.00 96.50 101 ARG A C 1
ATOM 752 O O . ARG A 1 101 ? -7.695 -3.010 17.796 1.00 96.50 101 ARG A O 1
ATOM 759 N N . ALA A 1 102 ? -7.017 -2.140 19.765 1.00 96.31 102 ALA A N 1
ATOM 760 C CA . ALA A 1 102 ? -7.895 -0.971 19.735 1.00 96.31 102 ALA A CA 1
ATOM 761 C C . ALA A 1 102 ? -7.715 -0.165 18.437 1.00 96.31 102 ALA A C 1
ATOM 763 O O . ALA A 1 102 ? -8.682 0.106 17.732 1.00 96.31 102 ALA A O 1
ATOM 764 N N . THR A 1 103 ? -6.465 0.093 18.042 1.00 96.88 103 THR A N 1
ATOM 765 C CA . THR A 1 103 ? -6.146 0.797 16.789 1.00 96.88 103 THR A CA 1
ATOM 766 C C . THR A 1 103 ? -6.653 0.051 15.549 1.00 96.88 103 THR A C 1
ATOM 768 O O . THR A 1 103 ? -7.067 0.670 14.572 1.00 96.88 103 THR A O 1
ATOM 771 N N . ARG A 1 104 ? -6.608 -1.288 15.544 1.00 96.19 104 ARG A N 1
ATOM 772 C CA . ARG A 1 104 ? -7.104 -2.095 14.416 1.00 96.19 104 ARG A CA 1
ATOM 773 C C . ARG A 1 104 ? -8.626 -2.088 14.326 1.00 96.19 104 ARG A C 1
ATOM 775 O O . ARG A 1 104 ? -9.129 -2.016 13.213 1.00 96.19 104 ARG A O 1
ATOM 782 N N . LEU A 1 105 ? -9.331 -2.140 15.455 1.00 96.44 105 LEU A N 1
ATOM 783 C CA . LEU A 1 105 ? -10.794 -2.045 15.473 1.00 96.44 105 LEU A CA 1
ATOM 784 C C . LEU A 1 105 ? -11.258 -0.672 14.982 1.00 96.44 105 LEU A C 1
ATOM 786 O O . LEU A 1 105 ? -12.080 -0.618 14.078 1.00 96.44 105 LEU A O 1
ATOM 790 N N . ALA A 1 106 ? -10.633 0.410 15.457 1.00 97.25 106 ALA A N 1
ATOM 791 C CA . ALA A 1 106 ? -10.943 1.764 14.993 1.00 97.25 106 ALA A CA 1
ATOM 792 C C . ALA A 1 106 ? -10.755 1.925 13.470 1.00 97.25 106 ALA A C 1
ATOM 794 O O . ALA A 1 106 ? -11.519 2.616 12.807 1.00 97.25 106 ALA A O 1
ATOM 795 N N . LYS A 1 107 ? -9.758 1.249 12.879 1.00 97.31 107 LYS A N 1
ATOM 796 C CA . LYS A 1 107 ? -9.583 1.221 11.416 1.00 97.31 107 LYS A CA 1
ATOM 797 C C . LYS A 1 107 ? -10.693 0.458 10.697 1.00 97.31 107 LYS A C 1
ATOM 799 O O . LYS A 1 107 ? -11.034 0.829 9.582 1.00 97.31 107 LYS A O 1
ATOM 804 N N . VAL A 1 108 ? -11.218 -0.611 11.293 1.00 97.12 108 VAL A N 1
ATOM 805 C CA . VAL A 1 108 ? -12.346 -1.366 10.729 1.00 97.12 108 VAL A CA 1
ATOM 806 C C . VAL A 1 108 ? -13.627 -0.539 10.781 1.00 97.12 108 VAL A C 1
ATOM 808 O O . VAL A 1 108 ? -14.337 -0.489 9.783 1.00 97.12 108 VAL A O 1
ATOM 811 N N . GLU A 1 109 ? -13.876 0.162 11.886 1.00 96.12 109 GLU A N 1
ATOM 812 C CA . GLU A 1 109 ? -14.996 1.104 12.015 1.00 96.12 109 GLU A CA 1
ATOM 813 C C . GLU A 1 109 ? -14.893 2.230 10.982 1.00 96.12 109 GLU A C 1
ATOM 815 O O . GLU A 1 109 ? -15.822 2.434 10.213 1.00 96.12 109 GLU A O 1
ATOM 820 N N . ALA A 1 110 ? -13.721 2.858 10.845 1.00 96.81 110 ALA A N 1
ATOM 821 C CA . ALA A 1 110 ? -13.503 3.889 9.830 1.00 96.81 110 ALA A CA 1
ATOM 822 C C . ALA A 1 110 ? -13.694 3.372 8.389 1.00 96.81 110 ALA A C 1
ATOM 824 O O . ALA A 1 110 ? -14.116 4.124 7.512 1.00 96.81 110 ALA A O 1
ATOM 825 N N . MET A 1 111 ? -13.386 2.095 8.120 1.00 96.25 111 MET A N 1
ATOM 826 C CA . MET A 1 111 ? -13.706 1.483 6.826 1.00 96.25 111 MET A CA 1
ATOM 827 C C . MET A 1 111 ? -15.218 1.347 6.635 1.00 96.25 111 MET A C 1
ATOM 829 O O . MET A 1 111 ? -15.708 1.669 5.556 1.00 96.25 111 MET A O 1
ATOM 833 N N . ALA A 1 112 ? -15.948 0.936 7.674 1.00 95.25 112 ALA A N 1
ATOM 834 C CA . ALA A 1 112 ? -17.404 0.841 7.635 1.00 95.25 112 ALA A CA 1
ATOM 835 C C . ALA A 1 112 ? -18.065 2.218 7.432 1.00 95.25 112 ALA A C 1
ATOM 837 O O . ALA A 1 112 ? -18.958 2.337 6.595 1.00 95.25 112 ALA A O 1
ATOM 838 N N . ASP A 1 113 ? -17.574 3.264 8.106 1.00 96.88 113 ASP A N 1
ATOM 839 C CA . ASP A 1 113 ? -18.049 4.648 7.945 1.00 96.88 113 ASP A CA 1
ATOM 840 C C . ASP A 1 113 ? -17.816 5.183 6.524 1.00 96.88 113 ASP A C 1
ATOM 842 O O . ASP A 1 113 ? -18.610 5.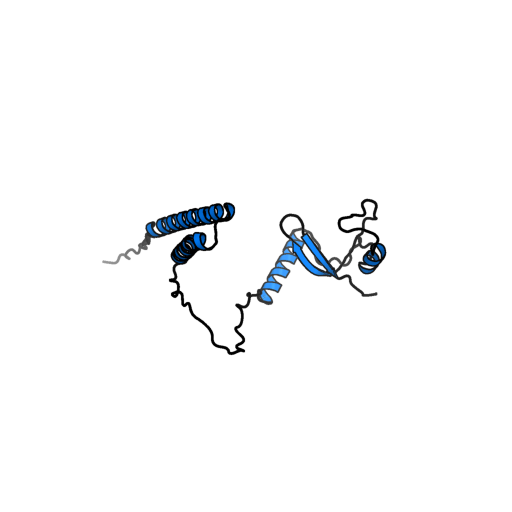960 5.996 1.00 96.88 113 ASP A O 1
ATOM 846 N N . ALA A 1 114 ? -16.743 4.730 5.871 1.00 97.12 114 ALA A N 1
ATOM 847 C CA . ALA A 1 114 ? -16.457 5.024 4.469 1.00 97.12 114 ALA A CA 1
ATOM 848 C C . ALA A 1 114 ? -17.251 4.141 3.481 1.00 97.12 114 ALA A C 1
ATOM 850 O O . ALA A 1 114 ? -17.019 4.219 2.274 1.00 97.12 114 ALA A O 1
ATOM 851 N N . GLY A 1 115 ? -18.151 3.279 3.967 1.00 95.62 115 GLY A N 1
ATOM 852 C CA . GLY A 1 115 ? -18.923 2.343 3.145 1.00 95.62 115 GLY A CA 1
ATOM 853 C C . GLY A 1 115 ? -18.092 1.200 2.552 1.00 95.62 115 GLY A C 1
ATOM 854 O O . GLY A 1 115 ? -18.525 0.566 1.591 1.00 95.62 115 GLY A O 1
ATOM 855 N N . MET A 1 116 ? -16.895 0.938 3.087 1.00 92.75 116 MET A N 1
ATOM 856 C CA . MET A 1 116 ? -16.022 -0.151 2.647 1.00 92.75 116 MET A CA 1
ATOM 857 C C . MET A 1 116 ? -16.263 -1.420 3.469 1.00 92.75 116 MET A C 1
ATOM 859 O O . MET A 1 116 ? -16.245 -1.411 4.700 1.00 92.75 116 MET A O 1
ATOM 863 N N . GLU A 1 117 ? -16.404 -2.551 2.780 1.00 91.62 117 GLU A N 1
ATOM 864 C CA . GLU A 1 117 ? -16.575 -3.853 3.418 1.00 91.62 117 GLU A CA 1
ATOM 865 C C . GLU A 1 117 ? -15.216 -4.491 3.758 1.00 91.62 117 GLU A C 1
ATOM 867 O O . GLU A 1 117 ? -14.522 -5.042 2.903 1.00 91.62 117 GLU A O 1
ATOM 872 N N . ALA A 1 118 ? -14.826 -4.434 5.035 1.00 93.75 118 ALA A N 1
ATOM 873 C CA . ALA A 1 118 ? -13.525 -4.919 5.510 1.00 93.75 118 ALA A CA 1
ATOM 874 C C . ALA A 1 118 ? -13.317 -6.442 5.366 1.00 93.75 118 ALA A C 1
ATOM 876 O O . ALA A 1 118 ? -12.177 -6.906 5.285 1.00 93.75 118 ALA A O 1
ATOM 877 N N . TYR A 1 119 ? -14.406 -7.217 5.371 1.00 92.38 119 TYR A N 1
ATOM 878 C CA . TYR A 1 119 ? -14.396 -8.684 5.418 1.00 92.38 119 TYR A CA 1
ATOM 879 C C . TYR A 1 119 ? -15.197 -9.310 4.270 1.00 92.38 119 TYR A C 1
ATOM 881 O O . TYR A 1 119 ? -15.933 -10.273 4.477 1.00 92.38 119 TYR A O 1
ATOM 889 N N . ALA A 1 120 ? -15.047 -8.773 3.059 1.00 90.75 120 ALA A N 1
ATOM 890 C CA . ALA A 1 120 ? -15.679 -9.337 1.873 1.00 90.75 120 ALA A CA 1
ATOM 891 C C . ALA A 1 120 ? -15.265 -10.807 1.656 1.00 90.75 120 ALA A C 1
ATOM 893 O O . ALA A 1 120 ? -14.094 -11.175 1.786 1.00 90.75 120 ALA A O 1
ATOM 894 N N . TYR A 1 121 ? -16.233 -11.652 1.293 1.00 86.56 121 TYR A N 1
ATOM 895 C CA . TYR A 1 121 ? -16.035 -13.100 1.139 1.00 86.56 121 TYR A CA 1
ATOM 896 C C . TYR A 1 121 ? -15.154 -13.478 -0.066 1.00 86.56 121 TYR A C 1
ATOM 898 O O . TYR A 1 121 ? -14.595 -14.572 -0.122 1.00 86.56 121 TYR A O 1
ATOM 906 N N . GLY A 1 122 ? -14.989 -12.576 -1.034 1.00 85.88 122 GLY A N 1
ATOM 907 C CA . GLY A 1 122 ? -14.199 -12.835 -2.229 1.00 85.88 122 GLY A CA 1
ATOM 908 C C . GLY A 1 122 ? -13.624 -11.571 -2.848 1.00 85.88 122 GLY A C 1
ATOM 909 O O . GLY A 1 122 ? -14.077 -10.459 -2.592 1.00 85.88 122 GLY A O 1
ATOM 910 N N . TYR A 1 123 ? -12.620 -11.769 -3.698 1.00 88.12 123 TYR A N 1
ATOM 911 C CA . TYR A 1 123 ? -12.058 -10.728 -4.549 1.00 88.12 123 TYR A CA 1
ATOM 912 C C . TYR A 1 123 ? -12.308 -11.117 -6.015 1.00 88.12 123 TYR A C 1
ATOM 914 O O . TYR A 1 123 ? -11.542 -11.918 -6.561 1.00 88.12 123 TYR A O 1
ATOM 922 N N . PRO A 1 124 ? -13.382 -10.609 -6.652 1.00 85.81 124 PRO A N 1
ATOM 923 C CA . PRO A 1 124 ? -13.785 -11.045 -7.991 1.00 85.81 124 PRO A CA 1
ATOM 924 C C . PRO A 1 124 ? -12.747 -10.705 -9.070 1.00 85.81 124 PRO A C 1
ATOM 926 O O . PRO A 1 124 ? -12.669 -11.387 -10.082 1.00 85.81 124 PRO A O 1
ATOM 929 N N . GLY A 1 125 ? -11.899 -9.697 -8.837 1.00 87.56 125 GLY A N 1
ATOM 930 C CA . GLY A 1 125 ? -10.832 -9.289 -9.756 1.00 87.56 125 GLY A CA 1
ATOM 931 C C . GLY A 1 125 ? -9.574 -10.164 -9.727 1.00 87.56 125 GLY A C 1
ATOM 932 O O . GLY A 1 125 ? -8.575 -9.804 -10.347 1.00 87.56 125 GLY A O 1
ATOM 933 N N . LYS A 1 126 ? -9.552 -11.287 -8.997 1.00 91.12 126 LYS A N 1
ATOM 934 C CA . LYS A 1 126 ? -8.373 -12.162 -8.958 1.00 91.12 126 LYS A CA 1
ATOM 935 C C . LYS A 1 126 ? -8.225 -12.906 -10.288 1.00 91.12 126 LYS A C 1
ATOM 937 O O . LYS A 1 126 ? -9.059 -13.732 -10.633 1.00 91.12 126 LYS A O 1
ATOM 942 N N . THR A 1 127 ? -7.114 -12.680 -10.978 1.00 93.25 127 THR A N 1
ATOM 943 C CA . THR A 1 127 ? -6.823 -13.297 -12.288 1.00 93.25 127 THR A CA 1
ATOM 944 C C . THR A 1 127 ? -5.664 -14.285 -12.214 1.00 93.25 127 THR A C 1
ATOM 946 O O . THR A 1 127 ? -5.713 -15.336 -12.841 1.00 93.25 127 THR A O 1
ATOM 949 N N . HIS A 1 128 ? -4.637 -13.996 -11.408 1.00 91.88 128 HIS A N 1
ATOM 950 C CA . HIS A 1 128 ? -3.409 -14.789 -11.374 1.00 91.88 128 HIS A CA 1
ATOM 951 C C . HIS A 1 128 ? -3.001 -15.176 -9.950 1.00 91.88 128 HIS A C 1
ATOM 953 O O . HIS A 1 128 ? -3.352 -14.533 -8.955 1.00 91.88 128 HIS A O 1
ATOM 959 N N . LEU A 1 129 ? -2.211 -16.245 -9.853 1.00 89.88 129 LEU A N 1
ATOM 960 C CA . LEU A 1 129 ? -1.469 -16.586 -8.644 1.00 89.88 129 LEU A CA 1
ATOM 961 C C . LEU A 1 129 ? -0.101 -15.902 -8.671 1.00 89.88 129 LEU A C 1
ATOM 963 O O . LEU A 1 129 ? 0.557 -15.856 -9.707 1.00 89.88 129 LEU A O 1
ATOM 967 N N . VAL A 1 130 ? 0.363 -15.448 -7.504 1.00 89.81 130 VAL A N 1
ATOM 968 C CA . VAL A 1 130 ? 1.680 -14.801 -7.355 1.00 89.81 130 VA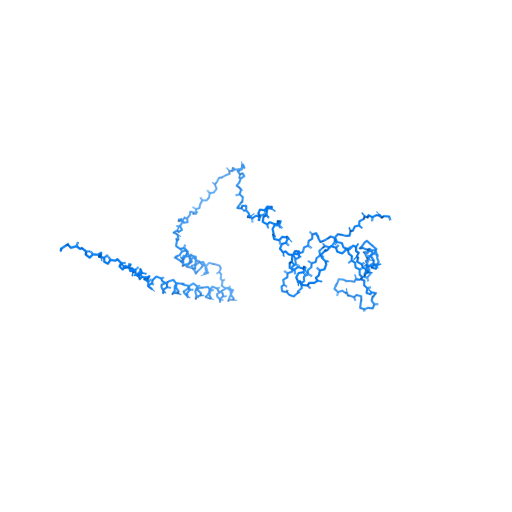L A CA 1
ATOM 969 C C . VAL A 1 130 ? 2.815 -15.714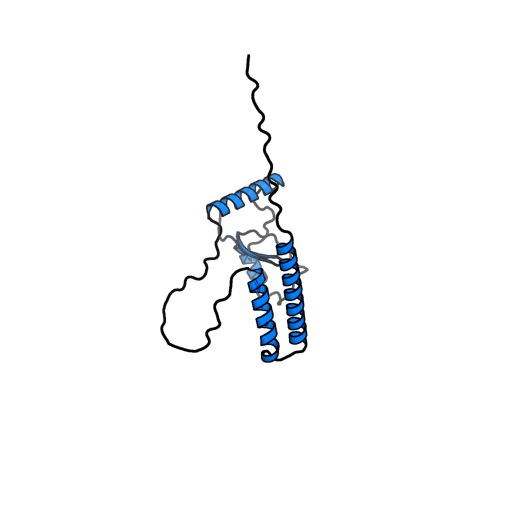 -7.838 1.00 89.81 130 VAL A C 1
ATOM 971 O O . VAL A 1 130 ? 3.749 -15.237 -8.470 1.00 89.81 130 VAL A O 1
ATOM 974 N N . ALA A 1 131 ? 2.725 -17.025 -7.583 1.00 89.00 131 ALA A N 1
ATOM 975 C CA . ALA A 1 131 ? 3.712 -17.996 -8.061 1.00 89.00 131 ALA A CA 1
ATOM 976 C C . ALA A 1 131 ? 3.760 -18.061 -9.596 1.00 89.00 131 ALA A C 1
ATOM 978 O O . ALA A 1 131 ? 4.840 -18.019 -10.173 1.00 89.00 131 ALA A O 1
ATOM 979 N N . LYS A 1 132 ? 2.592 -18.057 -10.253 1.00 90.19 132 LYS A N 1
ATOM 980 C CA . LYS A 1 132 ? 2.508 -18.111 -11.714 1.00 90.19 132 LYS A CA 1
ATOM 981 C C . LYS A 1 132 ? 3.060 -16.847 -12.366 1.00 90.19 132 LYS A C 1
ATOM 983 O O . LYS A 1 132 ? 3.756 -16.945 -13.366 1.00 90.19 132 LYS A O 1
ATOM 988 N N . LEU A 1 133 ? 2.795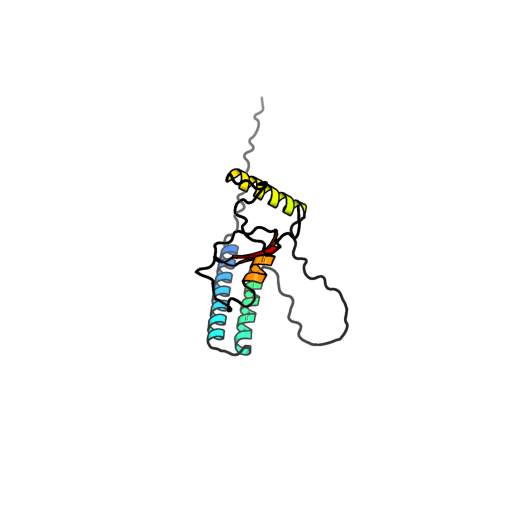 -15.674 -11.787 1.00 91.12 133 LEU A N 1
ATOM 989 C CA . LEU A 1 133 ? 3.361 -14.416 -12.285 1.00 91.12 133 LEU A CA 1
ATOM 990 C C . LEU A 1 133 ? 4.884 -14.411 -12.218 1.00 91.12 133 LEU A C 1
ATOM 992 O O . LEU A 1 133 ? 5.523 -13.969 -13.162 1.00 91.12 133 LEU A O 1
ATOM 996 N N . ARG A 1 134 ? 5.467 -14.948 -11.141 1.00 90.06 134 ARG A N 1
ATOM 997 C CA . ARG A 1 134 ? 6.924 -15.072 -11.043 1.00 90.06 134 ARG A CA 1
ATOM 998 C C . ARG A 1 134 ? 7.482 -15.936 -12.164 1.00 90.06 134 ARG A C 1
ATOM 1000 O O . ARG A 1 134 ? 8.380 -15.479 -12.840 1.00 90.06 134 ARG A O 1
ATOM 1007 N N . GLU A 1 135 ? 6.913 -17.117 -12.402 1.00 92.38 135 GLU A N 1
ATOM 1008 C CA . GLU A 1 135 ? 7.343 -17.991 -13.507 1.00 92.38 135 GLU A CA 1
ATOM 1009 C C . GLU A 1 135 ? 7.220 -17.318 -14.880 1.00 92.38 135 GLU A C 1
ATOM 1011 O O . GLU A 1 135 ? 8.098 -17.473 -15.717 1.00 92.38 135 GLU A O 1
ATOM 1016 N N . MET A 1 136 ? 6.131 -16.582 -15.128 1.00 90.69 136 MET A N 1
ATOM 1017 C CA . MET A 1 136 ? 5.887 -15.943 -16.429 1.00 90.69 136 MET A CA 1
ATOM 1018 C C . MET A 1 136 ? 6.845 -14.787 -16.732 1.00 90.69 136 MET A C 1
ATOM 1020 O O . MET A 1 136 ? 7.093 -14.507 -17.905 1.00 90.69 136 MET A O 1
ATOM 1024 N N . TYR A 1 137 ? 7.342 -14.113 -15.695 1.00 91.19 137 TYR A N 1
ATOM 1025 C CA . TYR A 1 137 ? 8.217 -12.948 -15.820 1.00 91.19 137 TYR A CA 1
ATOM 1026 C C . TYR A 1 137 ? 9.677 -13.233 -15.442 1.00 91.19 137 TYR A C 1
ATOM 1028 O O . TYR A 1 137 ? 10.517 -12.342 -15.558 1.00 91.19 137 TYR A O 1
ATOM 1036 N N . ASP A 1 138 ? 10.001 -14.458 -15.022 1.00 92.69 138 ASP A N 1
ATOM 1037 C CA . ASP A 1 138 ? 11.366 -14.843 -14.670 1.00 92.69 138 ASP A CA 1
ATOM 1038 C C . ASP A 1 138 ? 12.279 -14.760 -15.898 1.00 92.69 138 ASP A C 1
ATOM 1040 O O . ASP A 1 138 ? 12.035 -15.400 -16.920 1.00 92.69 138 ASP A O 1
ATOM 1044 N N . GLY A 1 139 ? 13.305 -13.911 -15.817 1.00 91.31 139 GLY A N 1
ATOM 1045 C CA . GLY A 1 139 ? 14.237 -13.656 -16.918 1.00 91.31 139 GLY A CA 1
ATOM 1046 C C . GLY A 1 139 ? 13.638 -12.974 -18.155 1.00 91.31 139 GLY A C 1
ATOM 1047 O O . GLY A 1 139 ? 14.327 -12.892 -19.168 1.00 91.31 139 GLY A O 1
ATOM 1048 N N . ARG A 1 140 ? 12.383 -12.498 -18.104 1.00 90.56 140 ARG A N 1
ATOM 1049 C CA . ARG A 1 140 ? 11.710 -11.869 -19.256 1.00 90.56 140 ARG A CA 1
ATOM 1050 C C . ARG A 1 140 ? 11.910 -10.355 -19.342 1.00 90.56 140 ARG A C 1
ATOM 1052 O O . ARG A 1 140 ? 11.859 -9.822 -20.441 1.00 90.56 140 ARG A O 1
ATOM 1059 N N . LEU A 1 141 ? 12.078 -9.688 -18.202 1.00 92.06 141 LEU A N 1
ATOM 1060 C CA . LEU A 1 141 ? 12.221 -8.233 -18.109 1.00 92.06 141 LEU A CA 1
ATOM 1061 C C . LEU A 1 141 ? 13.583 -7.872 -17.524 1.00 92.06 141 LEU A C 1
ATOM 1063 O O . LEU A 1 141 ? 14.038 -8.508 -16.563 1.00 92.06 141 LEU A O 1
ATOM 1067 N N . GLU A 1 142 ? 14.206 -6.834 -18.071 1.00 93.38 142 GLU A N 1
ATOM 1068 C CA . GLU A 1 142 ? 15.412 -6.248 -17.495 1.00 93.38 142 GLU A CA 1
ATOM 1069 C C . GLU A 1 142 ? 15.095 -5.347 -16.287 1.00 93.38 142 GLU A C 1
ATOM 1071 O O . GLU A 1 142 ? 13.951 -4.993 -15.989 1.00 93.38 142 GLU A O 1
ATOM 1076 N N . ASN A 1 143 ? 16.130 -4.965 -15.535 1.00 94.31 143 ASN A N 1
ATOM 1077 C CA . ASN A 1 143 ? 15.951 -4.091 -14.380 1.00 94.31 143 ASN A CA 1
ATOM 1078 C C . ASN A 1 143 ? 15.500 -2.687 -14.815 1.00 94.31 143 ASN A C 1
ATOM 1080 O O . ASN A 1 143 ? 16.232 -1.986 -15.509 1.00 94.31 143 ASN A O 1
ATOM 1084 N N . GLY A 1 144 ? 14.335 -2.259 -14.328 1.00 93.25 144 GLY A N 1
ATOM 1085 C CA . GLY A 1 144 ? 13.728 -0.974 -14.680 1.00 93.25 144 GLY A CA 1
ATOM 1086 C C . GLY A 1 144 ? 12.843 -1.020 -15.928 1.00 93.25 144 GLY A C 1
ATOM 1087 O O . GLY A 1 144 ? 12.295 0.014 -16.297 1.00 93.25 144 GLY A O 1
ATOM 1088 N N . GLU A 1 145 ? 12.686 -2.188 -16.552 1.00 93.25 145 GLU A N 1
ATOM 1089 C CA . GLU A 1 145 ? 11.759 -2.401 -17.660 1.00 93.25 145 GLU A CA 1
ATOM 1090 C C . GLU A 1 145 ? 10.356 -2.753 -17.143 1.00 93.25 145 GLU A C 1
ATOM 1092 O O . GLU A 1 145 ? 10.192 -3.492 -16.168 1.00 93.25 145 GLU A O 1
ATOM 1097 N N . GLU A 1 146 ? 9.335 -2.224 -17.814 1.00 91.75 146 GLU A N 1
ATOM 1098 C CA . GLU A 1 146 ? 7.928 -2.499 -17.536 1.00 91.75 146 GLU A CA 1
ATOM 1099 C C . GLU A 1 146 ? 7.263 -3.098 -18.783 1.00 91.75 146 GLU A C 1
ATOM 1101 O O . GLU A 1 146 ? 7.468 -2.624 -19.899 1.00 91.75 146 GLU A O 1
ATOM 1106 N N . ASP A 1 147 ? 6.431 -4.125 -18.596 1.00 91.50 147 ASP A N 1
ATOM 1107 C CA . ASP A 1 147 ? 5.668 -4.755 -19.679 1.00 91.50 147 ASP A CA 1
ATOM 1108 C C . ASP A 1 147 ? 4.429 -3.911 -20.026 1.00 91.50 147 ASP A C 1
ATOM 1110 O O . ASP A 1 147 ? 3.327 -4.163 -19.533 1.00 91.50 147 ASP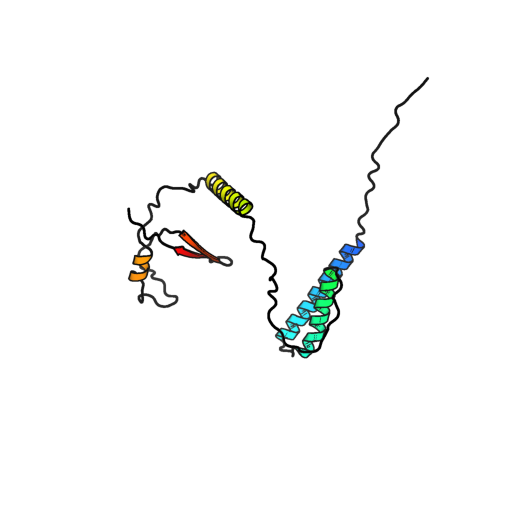 A O 1
ATOM 1114 N N . ALA A 1 148 ? 4.620 -2.868 -20.841 1.00 89.19 148 ALA A N 1
ATOM 1115 C CA . ALA A 1 148 ? 3.569 -1.906 -21.193 1.00 89.19 148 ALA A CA 1
ATOM 1116 C C . ALA A 1 148 ? 2.418 -2.512 -22.022 1.00 89.19 148 ALA A C 1
ATOM 1118 O O . ALA A 1 148 ? 1.303 -1.991 -21.996 1.00 89.19 148 ALA A O 1
ATOM 1119 N N . GLU A 1 149 ? 2.676 -3.608 -22.741 1.00 89.00 149 GLU A N 1
ATOM 1120 C CA . GLU A 1 149 ? 1.676 -4.348 -23.527 1.00 89.00 149 GLU A CA 1
ATOM 1121 C C . GLU A 1 149 ? 1.156 -5.598 -22.793 1.00 89.00 149 GLU A C 1
ATOM 1123 O O . GLU A 1 149 ? 0.325 -6.346 -23.318 1.00 89.00 149 GLU A O 1
ATOM 1128 N N . GLY A 1 150 ? 1.637 -5.829 -21.570 1.00 84.31 150 GLY A N 1
ATOM 1129 C CA . GLY A 1 150 ? 1.275 -6.971 -20.749 1.00 84.31 150 GLY A CA 1
ATOM 1130 C C . GLY A 1 150 ? -0.196 -6.972 -20.320 1.00 84.31 150 GLY A C 1
ATOM 1131 O O . GLY A 1 150 ? -0.870 -5.936 -20.297 1.00 84.31 150 GLY A O 1
ATOM 1132 N N . PRO A 1 151 ? -0.737 -8.142 -19.936 1.00 87.50 151 PRO A N 1
ATOM 1133 C CA . PRO A 1 151 ? -2.098 -8.228 -19.432 1.00 87.50 151 PRO A CA 1
ATOM 1134 C C . PRO A 1 151 ? -2.235 -7.484 -18.098 1.00 87.50 151 PRO A C 1
ATOM 1136 O O . PRO A 1 151 ? -1.372 -7.561 -17.226 1.00 87.50 151 PRO A O 1
ATOM 1139 N N . VAL A 1 152 ? -3.381 -6.836 -17.883 1.00 92.12 152 VAL A N 1
ATOM 1140 C CA . VAL A 1 152 ? -3.731 -6.298 -16.563 1.00 92.12 152 VAL A CA 1
ATOM 1141 C C . VAL A 1 152 ? -3.968 -7.460 -15.602 1.00 92.12 152 VAL A C 1
ATOM 1143 O O . VAL A 1 152 ? -4.823 -8.317 -15.838 1.00 92.12 152 VAL A O 1
ATOM 1146 N N . VAL A 1 153 ? -3.223 -7.480 -14.495 1.00 92.69 153 VAL A N 1
ATOM 1147 C CA . VAL A 1 153 ? -3.292 -8.560 -13.507 1.00 92.69 153 VAL A CA 1
ATOM 1148 C C . VAL A 1 153 ? -3.901 -8.088 -12.191 1.00 92.69 153 VAL A C 1
ATOM 1150 O O . VAL A 1 153 ? -3.506 -7.087 -11.602 1.00 92.69 153 VAL A O 1
ATOM 1153 N N . GLY A 1 154 ? -4.858 -8.862 -11.694 1.00 93.38 154 GLY A N 1
ATOM 1154 C CA . GLY A 1 154 ? -5.390 -8.764 -10.336 1.00 93.38 154 GLY A CA 1
ATOM 1155 C C . GLY A 1 154 ? -4.891 -9.903 -9.446 1.00 93.38 154 GLY A C 1
ATOM 1156 O O . GLY A 1 154 ? -5.043 -11.084 -9.781 1.00 93.38 154 GLY A O 1
ATOM 1157 N N . VAL A 1 155 ? -4.313 -9.549 -8.296 1.00 92.56 155 VAL A N 1
ATOM 1158 C CA . VAL A 1 155 ? -3.726 -10.477 -7.316 1.00 92.56 155 VAL A CA 1
ATOM 1159 C C . VAL A 1 155 ? -4.239 -10.194 -5.906 1.00 92.56 155 VAL A C 1
ATOM 1161 O O . VAL A 1 155 ? -4.599 -9.069 -5.578 1.00 92.56 155 VAL A O 1
ATOM 1164 N N . ALA A 1 156 ? -4.235 -11.216 -5.048 1.00 91.25 156 ALA A N 1
ATOM 1165 C CA . ALA A 1 156 ? -4.599 -11.095 -3.637 1.00 91.25 156 ALA A CA 1
ATOM 1166 C C . ALA A 1 156 ? -3.636 -11.899 -2.749 1.00 91.25 156 ALA A C 1
ATOM 1168 O O . ALA A 1 156 ? -3.142 -12.960 -3.146 1.00 91.25 156 ALA A O 1
ATOM 1169 N N . GLY A 1 157 ? -3.373 -11.408 -1.535 1.00 90.00 157 GLY A N 1
ATOM 1170 C CA . GLY A 1 157 ? -2.466 -12.050 -0.583 1.00 90.00 157 GLY A CA 1
ATOM 1171 C C . GLY A 1 157 ? -2.355 -11.303 0.745 1.00 90.00 157 GLY A C 1
ATOM 1172 O O . GLY A 1 157 ? -2.954 -10.248 0.942 1.00 90.00 157 GLY A O 1
ATOM 1173 N N . ARG A 1 158 ? -1.567 -11.850 1.675 1.00 92.31 158 ARG A N 1
ATOM 1174 C CA . ARG A 1 158 ? -1.285 -11.218 2.971 1.00 92.31 158 ARG A CA 1
ATOM 1175 C C . ARG A 1 158 ? -0.135 -10.221 2.832 1.00 92.31 158 ARG A C 1
ATOM 1177 O O . ARG A 1 158 ? 0.943 -10.609 2.389 1.00 92.31 158 ARG A O 1
ATOM 1184 N N . VAL A 1 159 ? -0.314 -8.991 3.310 1.00 94.00 159 VAL A N 1
ATOM 1185 C CA . VAL A 1 159 ? 0.790 -8.028 3.467 1.00 94.00 159 VAL A CA 1
ATOM 1186 C C . VAL A 1 159 ? 1.716 -8.506 4.590 1.00 94.00 159 VAL A C 1
ATOM 1188 O O . VAL A 1 159 ? 1.282 -8.665 5.732 1.00 94.00 159 VAL A O 1
ATOM 1191 N N . VAL A 1 160 ? 2.982 -8.771 4.265 1.00 95.38 160 VAL A N 1
ATOM 1192 C CA . VAL A 1 160 ? 4.018 -9.207 5.228 1.00 95.38 160 VAL A CA 1
ATOM 1193 C C . VAL A 1 160 ? 5.110 -8.163 5.446 1.00 95.38 160 VAL A C 1
ATOM 1195 O O . VAL A 1 160 ? 5.835 -8.231 6.433 1.00 95.38 160 VAL A O 1
ATOM 1198 N N . GLY A 1 161 ? 5.203 -7.187 4.548 1.00 93.88 161 GLY A N 1
ATOM 1199 C CA . GLY A 1 161 ? 6.102 -6.048 4.644 1.00 93.88 161 GLY A CA 1
ATOM 1200 C C . GLY A 1 161 ? 5.488 -4.860 3.920 1.00 93.88 161 GLY A C 1
ATOM 1201 O O . GLY A 1 161 ? 4.765 -5.035 2.941 1.00 93.88 161 GLY A O 1
ATOM 1202 N N . GLY A 1 162 ? 5.749 -3.665 4.426 1.00 94.31 162 GLY A N 1
ATOM 1203 C CA . GLY A 1 162 ? 5.317 -2.418 3.819 1.00 94.31 162 GLY A CA 1
ATOM 1204 C C . GLY A 1 162 ? 6.332 -1.330 4.126 1.00 94.31 162 GLY A C 1
ATOM 1205 O O . GLY A 1 162 ? 6.928 -1.325 5.205 1.00 94.31 162 GLY A O 1
ATOM 1206 N N . GLY A 1 163 ? 6.537 -0.429 3.179 1.00 93.94 163 GLY A N 1
ATOM 1207 C CA . GLY A 1 163 ? 7.422 0.719 3.324 1.00 93.94 163 GLY A CA 1
ATOM 1208 C C . GLY A 1 163 ? 7.158 1.725 2.215 1.00 93.94 163 GLY A C 1
ATOM 1209 O O . GLY A 1 163 ? 6.594 1.385 1.181 1.00 93.94 163 GLY A O 1
ATOM 1210 N N . GLY A 1 164 ? 7.535 2.975 2.426 1.00 92.56 164 GLY A N 1
ATOM 1211 C CA . GLY A 1 164 ? 7.320 4.028 1.442 1.00 92.56 164 GLY A CA 1
ATOM 1212 C C . GLY A 1 164 ? 7.720 5.383 1.996 1.00 92.56 164 GLY A C 1
ATOM 1213 O O . GLY A 1 164 ? 7.798 5.565 3.213 1.00 92.56 164 GLY A O 1
ATOM 1214 N N . PHE A 1 165 ? 7.988 6.322 1.095 1.00 83.44 165 PHE A N 1
ATOM 1215 C CA . PHE A 1 165 ? 8.283 7.706 1.442 1.00 83.44 165 PHE A CA 1
ATOM 1216 C C . PHE A 1 165 ? 7.660 8.632 0.401 1.00 83.44 165 PHE A C 1
ATOM 1218 O O . PHE A 1 165 ? 7.953 8.525 -0.788 1.00 83.44 165 PHE A O 1
ATOM 1225 N N . GLY A 1 166 ? 6.806 9.554 0.843 1.00 93.69 166 GLY A N 1
ATOM 1226 C CA . GLY A 1 166 ? 6.086 10.450 -0.057 1.00 93.69 166 GLY A CA 1
ATOM 1227 C C . GLY A 1 166 ? 5.070 9.701 -0.922 1.00 93.69 166 GLY A C 1
ATOM 1228 O O . GLY A 1 166 ? 4.134 9.108 -0.399 1.00 93.69 166 GLY A O 1
ATOM 1229 N N . LYS A 1 167 ? 5.239 9.776 -2.247 1.00 95.50 167 LYS A N 1
ATOM 1230 C CA . LYS A 1 167 ? 4.293 9.246 -3.242 1.00 95.50 167 LYS A CA 1
ATOM 1231 C C . LYS A 1 167 ? 4.387 7.722 -3.453 1.00 95.50 167 LYS A C 1
ATOM 1233 O O . LYS A 1 167 ? 3.332 7.094 -3.481 1.00 95.50 167 LYS A O 1
ATOM 1238 N N . PRO A 1 168 ? 5.577 7.100 -3.615 1.00 95.31 168 PRO A N 1
ATOM 1239 C CA . PRO A 1 168 ? 5.662 5.654 -3.803 1.00 95.31 168 PRO A CA 1
ATOM 1240 C C . PRO A 1 168 ? 5.530 4.881 -2.487 1.00 95.31 168 PRO A C 1
ATOM 1242 O O . PRO A 1 168 ? 6.103 5.245 -1.453 1.00 95.31 168 PRO A O 1
ATOM 1245 N N . ALA A 1 169 ? 4.831 3.752 -2.567 1.00 94.56 169 ALA A N 1
ATOM 1246 C CA . ALA A 1 169 ? 4.740 2.762 -1.507 1.00 94.56 169 ALA A CA 1
ATOM 1247 C C . ALA A 1 169 ? 4.974 1.363 -2.081 1.00 94.56 169 ALA A C 1
ATOM 1249 O O . ALA A 1 169 ? 4.492 1.027 -3.161 1.00 94.56 169 ALA A O 1
ATOM 1250 N N . PHE A 1 170 ? 5.695 0.545 -1.326 1.00 95.19 170 PHE A N 1
ATOM 1251 C CA . PHE A 1 170 ? 6.012 -0.833 -1.660 1.00 95.19 170 PHE A CA 1
ATOM 1252 C C . PHE A 1 170 ? 5.389 -1.756 -0.623 1.00 95.19 170 PHE A C 1
ATOM 1254 O O . PHE A 1 170 ? 5.511 -1.536 0.587 1.00 95.19 170 PHE A O 1
ATOM 1261 N N . PHE A 1 171 ? 4.758 -2.824 -1.101 1.00 95.19 171 PHE A N 1
ATOM 1262 C CA . PHE A 1 171 ? 4.175 -3.856 -0.259 1.00 95.19 171 PHE A CA 1
ATOM 1263 C C . PHE A 1 171 ? 4.686 -5.224 -0.682 1.00 95.19 171 PHE A C 1
ATOM 1265 O O . PHE A 1 171 ? 4.618 -5.605 -1.849 1.00 95.19 171 PHE A O 1
ATOM 1272 N N . SER A 1 172 ? 5.143 -5.996 0.295 1.00 94.12 172 SER A N 1
ATOM 1273 C CA . SER A 1 172 ? 5.469 -7.402 0.102 1.00 94.12 172 SER A CA 1
ATOM 1274 C C . SER A 1 172 ? 4.217 -8.225 0.360 1.00 94.12 172 SER A C 1
ATOM 1276 O O . SER A 1 172 ? 3.754 -8.335 1.501 1.00 94.12 172 SER A O 1
ATOM 1278 N N . LEU A 1 173 ? 3.672 -8.813 -0.703 1.00 92.00 173 LEU A N 1
ATOM 1279 C CA . LEU A 1 173 ? 2.526 -9.710 -0.633 1.00 92.00 173 LEU A CA 1
ATOM 1280 C C . LEU A 1 173 ? 2.990 -11.164 -0.569 1.00 92.00 173 LEU A C 1
ATOM 1282 O O . LEU A 1 173 ? 3.731 -11.648 -1.425 1.00 92.00 173 LEU A O 1
ATOM 1286 N N . ARG A 1 174 ? 2.502 -11.888 0.437 1.00 91.19 174 ARG A N 1
ATOM 1287 C CA . ARG A 1 174 ? 2.592 -13.344 0.501 1.00 91.19 174 ARG A CA 1
ATOM 1288 C C . ARG A 1 174 ? 1.290 -13.933 -0.023 1.00 91.19 174 ARG A C 1
ATOM 1290 O O . ARG A 1 174 ? 0.251 -13.823 0.632 1.00 91.19 174 ARG A O 1
ATOM 1297 N N . GLY A 1 175 ? 1.355 -14.548 -1.202 1.00 85.19 175 GLY A N 1
ATOM 1298 C CA . GLY A 1 175 ? 0.247 -15.335 -1.740 1.00 85.19 175 GLY A CA 1
ATOM 1299 C C . GLY A 1 175 ? -0.093 -16.518 -0.827 1.00 85.19 175 GLY A C 1
ATOM 1300 O O . GLY A 1 175 ? 0.755 -17.000 -0.073 1.00 85.19 175 GLY A O 1
ATOM 1301 N N . GLY A 1 176 ? -1.343 -16.971 -0.874 1.00 69.88 176 GLY A N 1
ATOM 1302 C CA . GLY A 1 176 ? -1.730 -18.242 -0.267 1.00 69.88 176 GLY A CA 1
ATOM 1303 C C . GLY A 1 176 ? -1.326 -19.407 -1.169 1.00 69.88 176 GLY A C 1
ATOM 1304 O O . GLY A 1 176 ? -1.638 -19.391 -2.357 1.00 69.88 176 GLY A O 1
ATOM 1305 N N . PHE A 1 177 ? -0.658 -20.412 -0.604 1.00 52.56 177 PHE A N 1
ATOM 1306 C CA . PHE A 1 177 ? -0.716 -21.781 -1.110 1.00 52.56 177 PHE A CA 1
ATOM 1307 C C . PHE A 1 177 ? -1.805 -22.471 -0.288 1.00 52.56 177 PHE A C 1
ATOM 1309 O O . PHE A 1 177 ? -1.641 -22.651 0.916 1.00 52.56 177 PHE A O 1
ATOM 1316 N N . GLY A 1 178 ? -2.956 -22.735 -0.892 1.00 42.22 178 GLY A N 1
ATOM 1317 C CA . GLY A 1 178 ? -4.095 -23.309 -0.185 1.00 42.22 178 GLY A CA 1
ATOM 1318 C C . GLY A 1 178 ? -5.212 -23.607 -1.163 1.00 42.22 178 GLY A C 1
ATOM 1319 O O . GLY A 1 178 ? -5.910 -22.689 -1.588 1.00 42.22 178 GLY A O 1
ATOM 1320 N N . GLY A 1 179 ? -5.306 -24.880 -1.546 1.00 37.81 179 GLY A N 1
ATOM 1321 C CA . GLY A 1 179 ? -6.466 -25.426 -2.227 1.00 37.81 179 GLY A CA 1
ATOM 1322 C C . GLY A 1 179 ? -7.713 -25.325 -1.354 1.00 37.81 179 GLY A C 1
ATOM 1323 O O . GLY A 1 179 ? -7.642 -25.428 -0.126 1.00 37.81 179 GLY A O 1
ATOM 1324 N N . GLY A 1 180 ? -8.832 -25.102 -2.028 1.00 31.33 180 GLY A N 1
ATOM 1325 C CA . GLY A 1 180 ? -10.080 -25.796 -1.753 1.00 31.33 180 GLY A CA 1
ATOM 1326 C C . GLY A 1 180 ? -10.318 -26.729 -2.927 1.00 31.33 180 GLY A C 1
ATOM 1327 O O . GLY A 1 180 ? -10.023 -26.277 -4.059 1.00 31.33 180 GLY A O 1
#

Secondary structure (DSSP, 8-state):
---PPP------------THHHHHHHHHHHHHHHHHHHHHHHHHTT--HHHHHHHHHHHHHHHHHHTTSPPPPP----------------------HHHHHHHHHHHHHHHHHTT--TT-S--TT----HHHHHHHHTTTS-TT---TTSPP-----EEEEEEE-SS-EEEEEE------

Organism: NCBI:txid216773

Radius of gyration: 31.56 Å; chains: 1; bounding box: 73×67×89 Å

Sequence (180 aa):
PPSAPRLLSPVFRSRLRSTSSDADIAALEAEVAAVGDRIRTMKADGISKEDLAPHIAELLALKARIDSSPPPPPKNQEKKSGSPGKKKAPRKETMSTSELRATRLAKVEAMADAGMEAYAYGYPGKTHLVAKLREMYDGRLENGEEDAEGPVVGVAGRVVGGGGFGKPAFFSLRGGFGGG

InterPro domains:
  IPR000738 WHEP-TRS domain [PF00458] (28-66)
  IPR000738 WHEP-TRS domain [PS51185] (24-80)
  IPR000738 WHEP-TRS domain [SM00991] (28-80)
  IPR009068 uS15/NS1, RNA-binding domain superfamily [SSF47060] (25-68)
  IPR012340 Nucleic acid-binding, OB-fold [G3DSA:2.40.50.140] (92-179)
  IPR012340 Nucleic acid-binding, OB-fold [SSF50249] (95-177)